Protein AF-A0A5J4J4P8-F1 (afdb_monomer_lite)

pLDDT: mean 92.65, std 7.82, range [58.72, 98.06]

Sequence (135 aa):
MLAASYLLEQPAGVKSIIFSGPCLSVVQWKKDQDEHRKQLPVDVQETLARCEREGRTDSEEYKEVMKVCYEKFVNRLDEKPKELESEFAQPNEEVYVTMWGPSEFYPTGNLKTFDVTGRLPCLHAAVMMKRCRKR

Organism: NCBI:txid2607726

InterPro domains:
  IPR029058 Alpha/Beta hydrolase fold [G3DSA:3.40.50.1820] (1-133)
  IPR029058 Alpha/Beta hydrolase fold [SSF53474] (1-123)

Radius of gyration: 16.8 Å; chains: 1; bounding box: 40×31×40 Å

Structure (mmCIF, N/CA/C/O backbone):
data_AF-A0A5J4J4P8-F1
#
_entry.id   AF-A0A5J4J4P8-F1
#
loop_
_atom_site.group_PDB
_atom_site.id
_atom_site.type_symbol
_atom_site.label_atom_id
_atom_site.label_alt_id
_atom_site.label_comp_id
_atom_site.label_asym_id
_atom_site.label_entity_id
_atom_site.label_seq_id
_atom_site.pdbx_PDB_ins_code
_atom_site.Cartn_x
_atom_site.Cartn_y
_atom_site.Cartn_z
_atom_site.occupancy
_atom_site.B_iso_or_equiv
_atom_site.auth_seq_id
_atom_site.auth_comp_id
_atom_site.auth_asym_id
_atom_site.auth_atom_id
_atom_site.pdbx_PDB_model_num
ATOM 1 N N . MET A 1 1 ? 4.295 0.226 -8.534 1.00 92.44 1 MET A N 1
ATOM 2 C CA . MET A 1 1 ? 3.586 1.171 -9.417 1.00 92.44 1 MET A CA 1
ATOM 3 C C . MET A 1 1 ? 4.588 2.046 -10.159 1.00 92.44 1 MET A C 1
ATOM 5 O O . MET A 1 1 ? 4.879 1.724 -11.300 1.00 92.44 1 MET A O 1
ATOM 9 N N . LEU A 1 2 ? 5.219 3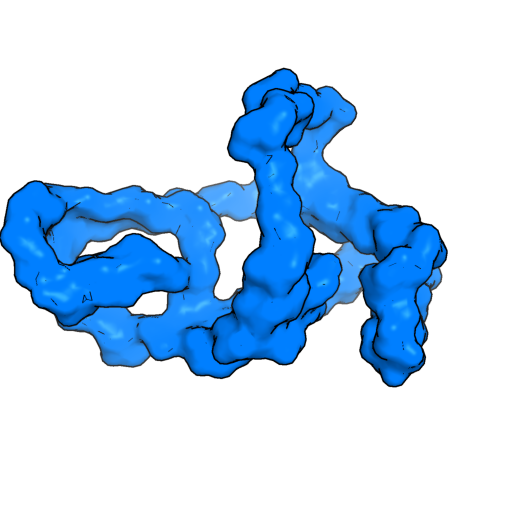.032 -9.505 1.00 95.62 2 LEU A N 1
ATOM 10 C CA . LEU A 1 2 ? 6.107 4.017 -10.149 1.00 95.62 2 LEU A CA 1
ATOM 11 C C . LEU A 1 2 ? 7.218 3.424 -11.033 1.00 95.62 2 LEU A C 1
ATOM 13 O O . LEU A 1 2 ? 7.267 3.719 -12.220 1.00 95.62 2 LEU A O 1
ATOM 17 N N . ALA A 1 3 ? 8.085 2.565 -10.484 1.00 96.12 3 ALA A N 1
ATOM 18 C CA . ALA A 1 3 ? 9.209 2.014 -11.249 1.00 96.12 3 ALA A CA 1
ATOM 19 C C . ALA A 1 3 ? 8.748 1.175 -12.456 1.00 96.12 3 ALA A C 1
ATOM 21 O O . ALA A 1 3 ? 9.380 1.208 -13.503 1.00 96.12 3 ALA A O 1
ATOM 22 N N . ALA A 1 4 ? 7.624 0.460 -12.331 1.00 96.06 4 ALA A N 1
ATOM 23 C CA . ALA A 1 4 ? 7.053 -0.284 -13.449 1.00 96.06 4 ALA A CA 1
ATOM 24 C C . ALA A 1 4 ? 6.544 0.670 -14.537 1.00 96.06 4 ALA A C 1
ATOM 26 O O . ALA A 1 4 ? 6.901 0.495 -15.695 1.00 96.06 4 ALA A O 1
ATOM 27 N N . SER A 1 5 ? 5.793 1.713 -14.168 1.00 96.00 5 SER A N 1
ATOM 28 C CA . SER A 1 5 ? 5.341 2.740 -15.116 1.00 96.00 5 SER A CA 1
ATOM 29 C C . SER A 1 5 ? 6.509 3.423 -15.826 1.00 96.00 5 SER A C 1
ATOM 31 O O . SER A 1 5 ? 6.469 3.575 -17.038 1.00 96.00 5 SER A O 1
ATOM 33 N N . TYR A 1 6 ? 7.570 3.767 -15.093 1.00 96.50 6 TYR A N 1
ATOM 34 C CA . TYR A 1 6 ? 8.769 4.376 -15.667 1.00 96.50 6 TYR A CA 1
ATOM 35 C C . TYR A 1 6 ? 9.455 3.459 -16.687 1.00 96.50 6 TYR A C 1
ATOM 37 O O . TYR A 1 6 ? 9.798 3.901 -17.776 1.00 96.50 6 TYR A O 1
ATOM 45 N N . LEU A 1 7 ? 9.622 2.171 -16.375 1.00 96.31 7 LEU A N 1
ATOM 46 C CA . LEU A 1 7 ? 10.274 1.224 -17.286 1.00 96.31 7 LEU A CA 1
ATOM 47 C C . LEU A 1 7 ? 9.448 0.901 -18.531 1.00 96.31 7 LEU A C 1
ATOM 49 O O . LEU A 1 7 ? 10.017 0.530 -19.556 1.00 96.31 7 LEU A O 1
ATOM 53 N N . LEU A 1 8 ? 8.125 1.047 -18.458 1.00 95.75 8 LEU A N 1
ATOM 54 C CA . LEU A 1 8 ? 7.242 0.864 -19.607 1.00 95.75 8 LEU A CA 1
ATOM 55 C C . LEU A 1 8 ? 7.410 1.956 -20.673 1.00 95.75 8 LEU A C 1
ATOM 57 O O . LEU A 1 8 ? 7.077 1.699 -21.827 1.00 95.75 8 LEU A O 1
ATOM 61 N N . GLU A 1 9 ? 7.974 3.113 -20.314 1.00 95.62 9 GLU A N 1
ATOM 62 C CA . GLU A 1 9 ? 8.402 4.158 -21.260 1.00 95.62 9 GLU A CA 1
ATOM 63 C C . GLU A 1 9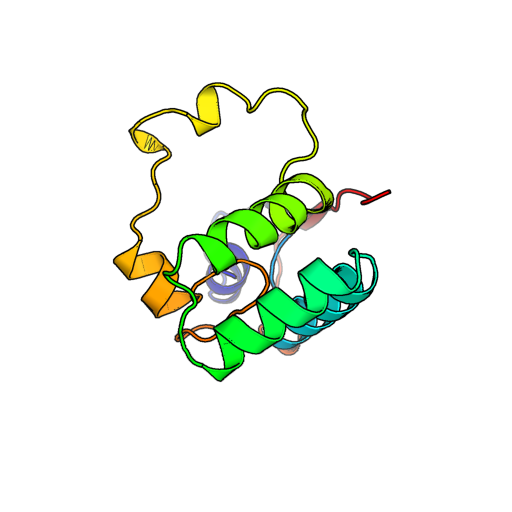 ? 9.747 3.829 -21.939 1.00 95.62 9 GLU A C 1
ATOM 65 O O . GLU A 1 9 ? 10.248 4.603 -22.747 1.00 95.62 9 GLU A O 1
ATOM 70 N N . GLN A 1 10 ? 10.346 2.676 -21.616 1.00 92.38 10 GLN A N 1
ATOM 71 C CA . GLN A 1 10 ? 11.622 2.191 -22.155 1.00 92.38 10 GLN A CA 1
ATOM 72 C C . GLN A 1 10 ? 12.768 3.221 -22.075 1.00 92.38 10 GLN A C 1
ATOM 74 O O . GLN A 1 10 ? 13.432 3.504 -23.076 1.00 92.38 10 GLN A O 1
ATOM 79 N N . PRO A 1 11 ? 13.042 3.779 -20.881 1.00 95.19 11 PRO A N 1
ATOM 80 C CA . PRO A 1 11 ? 14.111 4.746 -20.705 1.00 95.19 11 PRO A CA 1
ATOM 81 C C . PRO A 1 11 ? 15.471 4.111 -21.004 1.00 95.19 11 PRO A C 1
ATOM 83 O O . PRO A 1 11 ? 15.781 2.999 -20.563 1.00 95.19 11 PRO A O 1
ATOM 86 N N . ALA A 1 12 ? 16.322 4.851 -21.710 1.00 94.88 12 ALA A N 1
ATOM 87 C CA . ALA A 1 12 ? 17.709 4.454 -21.895 1.00 94.88 12 ALA A CA 1
ATOM 88 C C . ALA A 1 12 ? 18.466 4.484 -20.552 1.00 94.88 12 ALA A C 1
ATOM 90 O O . ALA A 1 12 ? 18.253 5.360 -19.716 1.00 94.88 12 ALA A O 1
ATOM 91 N N . GLY A 1 13 ? 19.387 3.538 -20.356 1.00 94.44 13 GLY A N 1
ATOM 92 C CA . GLY A 1 13 ? 20.327 3.541 -19.227 1.00 94.44 13 GLY A CA 1
ATOM 93 C C . GLY A 1 13 ? 19.927 2.703 -18.008 1.00 94.44 13 GLY A C 1
ATOM 94 O O . GLY A 1 13 ? 20.784 2.449 -17.159 1.00 94.44 13 GLY A O 1
ATOM 95 N N . VAL A 1 14 ? 18.691 2.194 -17.923 1.00 96.12 14 VAL A N 1
ATOM 96 C CA . VAL A 1 14 ? 18.323 1.265 -16.841 1.00 96.12 14 VAL A CA 1
ATOM 97 C C . VAL A 1 14 ? 18.800 -0.152 -17.161 1.00 96.12 14 VAL A C 1
ATOM 99 O O . VAL A 1 14 ? 18.294 -0.801 -18.071 1.00 96.12 14 VAL A O 1
ATOM 102 N N . LYS A 1 15 ? 19.772 -0.651 -16.389 1.00 95.38 15 LYS A N 1
ATOM 103 C CA . LYS A 1 15 ? 20.336 -2.003 -16.569 1.00 95.38 15 LYS A CA 1
ATOM 104 C C . LYS A 1 15 ? 19.498 -3.100 -15.907 1.00 95.38 15 LYS A C 1
ATOM 106 O O . LYS A 1 15 ? 19.399 -4.206 -16.432 1.00 95.38 15 LYS A O 1
ATOM 111 N N . SER A 1 16 ? 18.918 -2.812 -14.746 1.00 96.25 16 SER A N 1
ATOM 112 C CA . SER A 1 16 ? 18.123 -3.765 -13.973 1.00 96.25 16 SER A CA 1
ATOM 113 C C . SER A 1 16 ? 17.200 -3.050 -12.986 1.00 96.25 16 SER A C 1
ATOM 115 O O . SER A 1 16 ? 17.369 -1.861 -12.709 1.00 96.25 16 SER A O 1
ATOM 117 N N . ILE A 1 17 ? 16.223 -3.784 -12.454 1.00 96.56 17 ILE A N 1
ATOM 118 C CA . ILE A 1 17 ? 15.283 -3.314 -11.436 1.00 96.56 17 ILE A CA 1
ATOM 119 C C . ILE A 1 17 ? 15.063 -4.379 -10.360 1.00 96.56 17 ILE A C 1
ATOM 121 O O . ILE A 1 17 ? 14.946 -5.572 -10.647 1.00 96.56 17 ILE A O 1
ATOM 125 N N . ILE A 1 18 ? 14.960 -3.930 -9.109 1.00 97.25 18 ILE A N 1
ATOM 126 C CA . ILE A 1 18 ? 14.526 -4.754 -7.981 1.00 97.25 18 ILE A CA 1
ATOM 127 C C . ILE A 1 18 ? 13.162 -4.249 -7.526 1.00 97.25 18 ILE A C 1
ATOM 129 O O . ILE A 1 18 ? 13.029 -3.131 -7.031 1.00 97.25 18 ILE A O 1
ATOM 133 N N . PHE A 1 19 ? 12.148 -5.094 -7.642 1.00 96.81 19 PHE A N 1
ATOM 134 C CA . PHE A 1 19 ? 10.844 -4.839 -7.056 1.00 96.81 19 PHE A CA 1
ATOM 135 C C . PHE A 1 19 ? 10.756 -5.482 -5.669 1.00 96.81 19 PHE A C 1
ATOM 137 O O . PHE A 1 19 ? 10.607 -6.698 -5.547 1.00 96.81 19 PHE A O 1
ATOM 144 N N . SER A 1 20 ? 10.827 -4.668 -4.615 1.00 95.25 20 SER A N 1
ATOM 145 C CA . SER A 1 20 ? 10.711 -5.123 -3.225 1.00 95.25 20 SER A CA 1
ATOM 146 C C . SER A 1 20 ? 9.304 -4.876 -2.686 1.00 95.25 20 SER A C 1
ATOM 148 O O . SER A 1 20 ? 8.968 -3.750 -2.340 1.00 95.25 20 SER A O 1
ATOM 150 N N . GLY A 1 21 ? 8.483 -5.928 -2.628 1.00 93.00 21 GLY A N 1
ATOM 151 C CA . GLY A 1 21 ? 7.074 -5.839 -2.228 1.00 93.00 21 GLY A CA 1
ATOM 152 C C . GLY A 1 21 ? 6.237 -4.898 -3.107 1.00 93.00 21 GLY A C 1
ATOM 153 O O . GLY A 1 21 ? 5.515 -4.068 -2.559 1.00 93.00 21 GLY A O 1
ATOM 154 N N . PRO A 1 22 ? 6.340 -4.960 -4.450 1.00 95.25 22 PRO A N 1
ATOM 155 C CA . PRO A 1 22 ? 5.675 -3.991 -5.310 1.00 95.25 22 PRO A CA 1
ATOM 156 C C . PRO A 1 22 ? 4.151 -4.167 -5.290 1.00 95.25 22 PRO A C 1
ATOM 158 O O . PRO A 1 22 ? 3.641 -5.285 -5.304 1.00 95.25 22 PRO A O 1
ATOM 161 N N . CYS A 1 23 ? 3.421 -3.062 -5.420 1.00 96.19 23 CYS A N 1
ATOM 162 C CA . CYS A 1 23 ? 2.064 -3.087 -5.958 1.00 96.19 23 CYS A CA 1
ATOM 163 C C . CYS A 1 23 ? 2.127 -2.920 -7.490 1.00 96.19 23 CYS A C 1
ATOM 165 O O . CYS A 1 23 ? 2.580 -1.877 -7.978 1.00 96.19 23 CYS A O 1
ATOM 167 N N . LEU A 1 24 ? 1.753 -3.958 -8.248 1.00 97.19 24 LEU A N 1
ATOM 168 C CA . LEU A 1 24 ? 1.671 -3.938 -9.725 1.00 97.19 24 LEU A CA 1
ATOM 169 C C . LEU A 1 24 ? 0.222 -3.979 -10.245 1.00 97.19 24 LEU A C 1
ATOM 171 O O . LEU A 1 24 ? -0.017 -3.623 -11.394 1.00 97.19 24 LEU A O 1
ATOM 175 N N . SER A 1 25 ? -0.722 -4.368 -9.388 1.00 98.00 25 SER A N 1
ATOM 176 C CA . SER A 1 25 ? -2.167 -4.283 -9.596 1.00 98.00 25 SER A CA 1
ATOM 177 C C . SER A 1 25 ? -2.812 -3.971 -8.254 1.00 98.00 25 SER A C 1
ATOM 179 O O . SER A 1 25 ? -2.624 -4.721 -7.291 1.00 98.00 25 SER A O 1
ATOM 181 N N . VAL A 1 26 ? -3.551 -2.867 -8.176 1.00 98.06 26 VAL A N 1
ATOM 182 C CA . VAL A 1 26 ? -4.227 -2.457 -6.938 1.00 98.06 26 VAL A CA 1
ATOM 183 C C . VAL A 1 26 ? -5.428 -3.351 -6.649 1.00 98.06 26 VAL A C 1
ATOM 185 O O . VAL A 1 26 ? -5.722 -3.619 -5.488 1.00 98.06 26 VAL A O 1
ATOM 188 N N . VAL A 1 27 ? -6.045 -3.927 -7.683 1.00 96.31 27 VAL A N 1
ATOM 189 C CA . VAL A 1 27 ? -7.092 -4.946 -7.528 1.00 96.31 27 VAL A CA 1
ATOM 190 C C . VAL A 1 27 ? -6.530 -6.189 -6.834 1.00 96.31 27 VAL A C 1
ATOM 192 O O . VAL A 1 27 ? -7.102 -6.660 -5.849 1.00 96.31 27 VAL A O 1
ATOM 195 N N . GLN A 1 28 ? -5.377 -6.691 -7.291 1.00 96.88 28 GLN A N 1
ATOM 196 C CA . GLN A 1 28 ? -4.719 -7.826 -6.639 1.00 96.88 28 GLN A CA 1
ATOM 197 C C . GLN A 1 28 ? -4.217 -7.459 -5.237 1.00 96.88 28 GLN A C 1
ATOM 199 O O . GLN A 1 28 ? -4.369 -8.252 -4.312 1.00 96.88 28 GLN A O 1
ATOM 204 N N . TRP A 1 29 ? -3.668 -6.253 -5.057 1.00 97.19 29 TRP A N 1
ATOM 205 C CA . TRP A 1 29 ? -3.258 -5.761 -3.741 1.00 97.19 29 TRP A CA 1
ATOM 206 C C . TRP A 1 29 ? -4.426 -5.767 -2.757 1.00 97.19 29 TRP A C 1
ATOM 208 O O . TRP A 1 29 ? -4.310 -6.341 -1.680 1.00 97.19 29 TRP A O 1
ATOM 218 N N . LYS A 1 30 ? -5.567 -5.182 -3.137 1.00 96.69 30 LYS A N 1
ATOM 219 C CA . LYS A 1 30 ? -6.766 -5.135 -2.295 1.00 96.69 30 LYS A CA 1
ATOM 220 C C . LYS A 1 30 ? -7.214 -6.534 -1.892 1.00 96.69 30 LYS A C 1
ATOM 222 O O . LYS A 1 30 ? -7.465 -6.766 -0.715 1.00 96.69 30 LYS A O 1
ATOM 227 N N . LYS A 1 31 ? -7.240 -7.470 -2.843 1.00 96.81 31 LYS A N 1
ATOM 228 C CA . LYS A 1 31 ? -7.570 -8.873 -2.573 1.00 96.81 31 LYS A CA 1
ATOM 229 C C . LYS A 1 31 ? -6.621 -9.495 -1.544 1.00 96.81 31 LYS A C 1
ATOM 231 O O . LYS A 1 31 ? -7.083 -10.128 -0.602 1.00 96.81 31 LYS A O 1
ATOM 236 N N . ASP A 1 32 ? -5.315 -9.280 -1.686 1.00 95.25 32 ASP A N 1
ATOM 237 C CA . ASP A 1 32 ? -4.323 -9.781 -0.729 1.00 95.25 32 ASP A CA 1
ATOM 238 C C . ASP A 1 32 ? -4.528 -9.171 0.671 1.00 95.25 32 ASP A C 1
ATOM 240 O O . ASP A 1 32 ? -4.407 -9.871 1.676 1.00 95.25 32 ASP A O 1
ATOM 244 N N . GLN A 1 33 ? -4.874 -7.882 0.757 1.00 95.69 33 GLN A N 1
ATOM 245 C CA . GLN A 1 33 ? -5.169 -7.233 2.038 1.00 95.69 33 GLN A CA 1
ATOM 246 C C . GLN A 1 33 ? -6.467 -7.730 2.673 1.00 95.69 33 GLN A C 1
ATOM 248 O O . GLN A 1 33 ? -6.521 -7.879 3.892 1.00 95.69 33 GLN A O 1
ATOM 253 N N . ASP A 1 34 ? -7.481 -8.056 1.876 1.00 95.75 34 ASP A N 1
ATOM 254 C CA . ASP A 1 34 ? -8.713 -8.664 2.380 1.00 95.75 34 ASP A CA 1
ATOM 255 C C . ASP A 1 34 ? -8.452 -10.049 2.982 1.00 95.75 34 ASP A C 1
ATOM 257 O O . ASP A 1 34 ? -8.986 -10.372 4.044 1.00 95.75 34 ASP A O 1
ATOM 261 N N . GLU A 1 35 ? -7.562 -10.843 2.381 1.00 96.38 35 GLU A N 1
ATOM 262 C CA . GLU A 1 35 ? -7.122 -12.114 2.970 1.00 96.38 35 GLU A CA 1
ATOM 263 C C . GLU A 1 35 ? -6.274 -11.927 4.238 1.00 96.38 35 GLU A C 1
ATOM 265 O O . GLU A 1 35 ? -6.347 -12.745 5.157 1.00 96.38 35 GLU A O 1
ATOM 270 N N . HIS A 1 36 ? -5.486 -10.852 4.338 1.00 94.62 36 HIS A N 1
ATOM 271 C CA . HIS A 1 36 ? -4.794 -10.509 5.584 1.00 94.62 36 HIS A CA 1
ATOM 272 C C . HIS A 1 36 ? -5.780 -10.117 6.691 1.00 94.62 36 HIS A C 1
ATOM 274 O O . HIS A 1 36 ? -5.631 -10.567 7.828 1.00 94.62 36 HIS A O 1
ATOM 280 N N . ARG A 1 37 ? -6.810 -9.325 6.368 1.00 94.62 37 ARG A N 1
ATOM 281 C CA . ARG A 1 37 ? -7.823 -8.884 7.340 1.00 94.62 37 ARG A CA 1
ATOM 282 C C . ARG A 1 37 ? -8.554 -10.058 7.978 1.00 94.62 37 ARG A C 1
ATOM 284 O O . ARG A 1 37 ? -8.747 -10.049 9.187 1.00 94.62 37 ARG A O 1
ATOM 291 N N . LYS A 1 38 ? -8.852 -11.111 7.212 1.00 96.00 38 LYS A N 1
ATOM 292 C CA . LYS A 1 38 ? -9.474 -12.344 7.732 1.00 96.00 38 LYS A CA 1
ATOM 293 C C . LYS A 1 38 ? -8.650 -13.057 8.812 1.00 96.00 38 LYS A C 1
ATOM 295 O O . LYS A 1 38 ? -9.194 -13.874 9.546 1.00 96.00 38 LYS A O 1
ATOM 300 N N . GLN A 1 39 ? -7.350 -12.774 8.913 1.00 95.31 39 GLN A N 1
ATOM 301 C CA . GLN A 1 39 ? -6.445 -13.366 9.908 1.00 95.31 39 GLN A CA 1
ATOM 302 C C . GLN A 1 39 ? -6.333 -12.529 11.193 1.00 95.31 39 GLN A C 1
ATOM 304 O O . GLN A 1 39 ? -5.471 -12.806 12.036 1.00 95.31 39 GLN A O 1
ATOM 309 N N . LEU A 1 40 ? -7.121 -11.462 11.317 1.00 95.50 40 LEU A N 1
ATOM 310 C CA . LEU A 1 40 ? -7.174 -10.609 12.500 1.00 95.50 40 LEU A CA 1
ATOM 311 C C . LEU A 1 40 ? -8.295 -11.060 13.447 1.00 95.50 40 LEU A C 1
ATOM 313 O O . LEU A 1 40 ? -9.199 -11.780 13.021 1.00 95.50 40 LEU A O 1
ATOM 317 N N . PRO A 1 41 ? -8.269 -10.637 14.721 1.00 96.94 41 PRO A N 1
ATOM 318 C CA . PRO A 1 41 ? -9.405 -10.803 15.625 1.00 96.94 41 PRO A CA 1
ATOM 319 C C . PRO A 1 41 ? -10.713 -10.249 15.033 1.00 96.94 41 PRO A C 1
ATOM 321 O O . PRO A 1 41 ? -10.696 -9.289 14.261 1.00 96.94 41 PRO A O 1
ATOM 324 N N . VAL A 1 42 ? -11.847 -10.878 15.354 1.00 97.31 42 VAL A N 1
ATOM 325 C CA . VAL A 1 42 ? -13.158 -10.541 14.760 1.00 97.31 42 VAL A CA 1
ATOM 326 C C . VAL A 1 42 ? -13.569 -9.103 15.086 1.00 97.31 42 VAL A C 1
ATOM 328 O O . VAL A 1 42 ? -14.015 -8.379 14.203 1.00 97.31 42 VAL A O 1
ATOM 331 N N . ASP A 1 43 ? -13.334 -8.662 16.316 1.00 97.00 43 ASP A N 1
ATOM 332 C CA . ASP A 1 43 ? -13.580 -7.299 16.794 1.00 97.00 43 ASP A CA 1
ATOM 333 C C . ASP A 1 43 ? -12.785 -6.243 16.005 1.00 97.00 43 ASP A C 1
ATOM 335 O O . ASP A 1 43 ? -13.326 -5.195 15.635 1.00 97.00 43 ASP A O 1
ATOM 339 N N . VAL A 1 44 ? -11.526 -6.546 15.663 1.00 97.25 44 VAL A N 1
ATOM 340 C CA . VAL A 1 44 ? -10.690 -5.702 14.794 1.00 97.25 44 VAL A CA 1
ATOM 341 C C . VAL A 1 44 ? -11.284 -5.637 13.387 1.00 97.25 44 VAL A C 1
ATOM 343 O O . VAL A 1 44 ? -11.425 -4.550 12.825 1.00 97.25 44 VAL A O 1
ATOM 346 N N . GLN A 1 45 ? -11.678 -6.780 12.816 1.00 97.75 45 GLN A N 1
ATOM 347 C CA . GLN A 1 45 ? -12.278 -6.836 11.477 1.00 97.75 45 GLN A CA 1
ATOM 348 C C . GLN A 1 45 ? -13.579 -6.026 11.390 1.00 97.75 45 GLN A C 1
ATOM 350 O O . GLN A 1 45 ? -13.764 -5.255 10.443 1.00 97.75 45 GLN A O 1
ATOM 355 N N . GLU A 1 46 ? -14.464 -6.187 12.374 1.00 97.75 46 GLU A N 1
ATOM 356 C CA . GLU A 1 46 ? -15.754 -5.497 12.445 1.00 97.75 46 GLU A CA 1
ATOM 357 C C . GLU A 1 46 ? -15.588 -3.989 12.617 1.00 97.75 46 GLU A C 1
ATOM 359 O O . GLU A 1 46 ? -16.274 -3.216 11.945 1.00 97.75 46 GLU A O 1
ATOM 364 N N . THR A 1 47 ? -14.655 -3.565 13.471 1.00 97.75 47 THR A N 1
ATOM 365 C CA . THR A 1 47 ? -14.373 -2.143 13.705 1.00 97.75 47 THR A CA 1
ATOM 366 C C . THR A 1 47 ? -13.832 -1.477 12.446 1.00 97.75 47 THR A C 1
ATOM 368 O O . THR A 1 47 ? -14.358 -0.445 12.030 1.00 97.75 47 THR A O 1
ATOM 371 N N . LEU A 1 48 ? -12.872 -2.115 11.765 1.00 97.19 48 LEU A N 1
ATOM 372 C CA . LEU A 1 48 ? -12.369 -1.640 10.473 1.00 97.19 48 LEU A CA 1
ATOM 373 C C . LEU A 1 48 ? -13.506 -1.478 9.456 1.00 97.19 48 LEU A C 1
ATOM 375 O O . LEU A 1 48 ? -13.670 -0.407 8.877 1.00 97.19 48 LEU A O 1
ATOM 379 N N . ALA A 1 49 ? -14.324 -2.519 9.272 1.00 97.00 49 ALA A N 1
ATOM 380 C CA . ALA A 1 49 ? -15.416 -2.502 8.301 1.00 97.00 49 ALA A CA 1
ATOM 381 C C . ALA A 1 49 ? -16.498 -1.460 8.637 1.00 97.00 49 ALA A C 1
ATOM 383 O O . ALA A 1 49 ? -17.061 -0.836 7.734 1.00 97.00 49 ALA A O 1
ATOM 384 N N . ARG A 1 50 ? -16.800 -1.261 9.928 1.00 98.06 50 ARG A N 1
ATOM 385 C CA . ARG A 1 50 ? -17.744 -0.240 10.400 1.00 98.06 50 ARG A CA 1
ATOM 386 C C . ARG A 1 50 ? -17.231 1.161 10.079 1.00 98.06 50 ARG A C 1
ATOM 388 O O . ARG A 1 50 ? -17.942 1.912 9.415 1.00 98.06 50 ARG A O 1
ATOM 395 N N . CYS A 1 51 ? -16.011 1.490 10.499 1.00 97.88 51 CYS A N 1
ATOM 396 C CA . CYS A 1 51 ? -15.415 2.806 10.273 1.00 97.88 51 CYS A CA 1
ATOM 397 C C . CYS A 1 51 ? -15.283 3.123 8.777 1.00 97.88 51 CYS A C 1
ATOM 399 O O . CYS A 1 51 ? -15.605 4.231 8.361 1.00 97.88 51 CYS A O 1
ATOM 401 N N . GLU A 1 52 ? -14.884 2.151 7.953 1.00 96.88 52 GLU A N 1
ATOM 402 C CA . GLU A 1 52 ? -14.789 2.308 6.494 1.00 96.88 52 GLU A CA 1
ATOM 403 C C . GLU A 1 52 ? -16.148 2.579 5.839 1.00 96.88 52 GLU A C 1
ATOM 405 O O . GLU A 1 52 ? -16.254 3.450 4.976 1.00 96.88 52 GLU A O 1
ATOM 410 N N . ARG A 1 53 ? -17.197 1.860 6.259 1.00 97.19 53 ARG A N 1
ATOM 411 C CA . ARG A 1 53 ? -18.566 2.049 5.751 1.00 97.19 53 ARG A CA 1
ATOM 412 C C . ARG A 1 53 ? -19.152 3.400 6.158 1.00 97.19 53 ARG A C 1
ATOM 414 O O . ARG A 1 53 ? -19.901 3.994 5.391 1.00 97.19 53 ARG A O 1
ATOM 421 N N . GLU A 1 54 ? -18.833 3.860 7.361 1.00 97.50 54 GLU A N 1
ATOM 422 C CA . GLU A 1 54 ? -19.308 5.133 7.915 1.00 97.50 54 GLU A CA 1
ATOM 423 C C . GLU A 1 54 ? -18.436 6.329 7.501 1.00 97.50 54 GLU A C 1
ATOM 425 O O . GLU A 1 54 ? -18.754 7.461 7.854 1.00 97.50 54 GLU A O 1
ATOM 430 N N . GLY A 1 55 ? -17.337 6.101 6.770 1.00 95.69 55 GLY A N 1
ATOM 431 C CA . GLY A 1 55 ? -16.399 7.154 6.374 1.00 95.69 55 GLY A CA 1
ATOM 432 C C . GLY A 1 55 ? -15.579 7.737 7.532 1.00 95.69 55 GLY A C 1
ATOM 433 O O . GLY A 1 55 ? -14.997 8.802 7.376 1.00 95.69 55 GLY A O 1
ATOM 434 N N . ARG A 1 56 ? -15.507 7.049 8.679 1.00 97.06 56 ARG A N 1
ATOM 435 C CA . ARG A 1 56 ? -14.790 7.472 9.901 1.00 97.06 56 ARG A CA 1
ATOM 436 C C . ARG A 1 56 ? -13.357 6.938 9.960 1.00 97.06 56 ARG A C 1
ATOM 438 O O . ARG A 1 56 ? -12.893 6.479 11.006 1.00 97.06 56 ARG A O 1
ATOM 445 N N . THR A 1 57 ? -12.659 6.922 8.829 1.00 96.00 57 THR A N 1
ATOM 446 C CA . THR A 1 57 ? -11.297 6.365 8.732 1.00 96.00 57 THR A CA 1
ATOM 447 C C . THR A 1 57 ? -10.218 7.274 9.330 1.00 96.00 57 THR A C 1
ATOM 449 O O . THR A 1 57 ? -9.062 6.881 9.422 1.00 96.00 57 THR A O 1
ATOM 452 N N . ASP A 1 58 ? -10.581 8.485 9.736 1.00 94.38 58 ASP A N 1
ATOM 453 C CA . ASP A 1 58 ? -9.757 9.455 10.463 1.00 94.38 58 ASP A CA 1
ATOM 454 C C . ASP A 1 58 ? -9.908 9.353 11.994 1.00 94.38 58 ASP A C 1
ATOM 456 O O . ASP A 1 58 ? -9.134 9.962 12.736 1.00 94.38 58 ASP A O 1
ATOM 460 N N . SER A 1 59 ? -10.881 8.571 12.474 1.00 96.81 59 SER A N 1
ATOM 461 C CA . SER A 1 59 ? -11.158 8.395 13.902 1.00 96.81 59 SER A CA 1
ATOM 462 C C . SER A 1 59 ? -10.042 7.649 14.639 1.00 96.81 59 SER A C 1
ATOM 464 O O . SER A 1 59 ? -9.395 6.758 14.086 1.00 96.81 59 SER A O 1
ATOM 466 N N . GLU A 1 60 ? -9.859 7.966 15.925 1.00 96.75 60 GLU A N 1
ATOM 467 C CA . GLU A 1 60 ? -8.891 7.261 16.780 1.00 96.75 60 GLU A CA 1
ATOM 468 C C . GLU A 1 60 ? -9.208 5.768 16.897 1.00 96.75 60 GLU A C 1
ATOM 470 O O . GLU A 1 60 ? -8.310 4.942 16.784 1.00 96.75 60 GLU A O 1
ATOM 475 N N . GLU A 1 61 ? -10.494 5.417 16.975 1.00 96.75 61 GLU A N 1
ATOM 476 C CA . GLU A 1 61 ? -10.968 4.029 16.938 1.00 96.75 61 GLU A CA 1
ATOM 477 C C . GLU A 1 61 ? -10.414 3.269 15.720 1.00 96.75 61 GLU A C 1
ATOM 479 O O . GLU A 1 61 ? -9.905 2.157 15.857 1.00 96.75 61 GLU A O 1
ATOM 484 N N . TYR A 1 62 ? -10.466 3.873 14.525 1.00 97.06 62 TYR A N 1
ATOM 485 C CA . TYR A 1 62 ? -9.926 3.255 13.315 1.00 97.06 62 TYR A CA 1
ATOM 486 C C . TYR A 1 62 ? -8.399 3.156 13.359 1.00 97.06 62 TYR A C 1
ATOM 488 O O . TYR A 1 62 ? -7.846 2.111 13.013 1.00 97.06 62 TYR A O 1
ATOM 496 N N . LYS A 1 63 ? -7.708 4.214 13.801 1.00 95.31 63 LYS A N 1
ATOM 497 C CA . LYS A 1 63 ? -6.238 4.235 13.900 1.00 95.31 63 LYS A CA 1
ATOM 498 C C . LYS A 1 63 ? -5.714 3.163 14.859 1.00 95.31 63 LYS A C 1
ATOM 500 O O . LYS A 1 63 ? -4.735 2.487 14.531 1.00 95.31 63 LYS A O 1
ATOM 505 N N . GLU A 1 64 ? -6.376 2.967 15.996 1.00 96.06 64 GLU A N 1
ATOM 506 C CA . GLU A 1 64 ? -6.014 1.961 16.999 1.00 96.06 64 GLU A CA 1
ATOM 507 C C . GLU A 1 64 ? -6.084 0.541 16.431 1.00 96.06 64 GLU A C 1
ATOM 509 O O . GLU A 1 64 ? -5.092 -0.193 16.467 1.00 96.06 64 GLU A O 1
ATOM 514 N N . VAL A 1 65 ? -7.214 0.156 15.828 1.00 96.31 65 VAL A N 1
ATOM 515 C CA . VAL A 1 65 ? -7.357 -1.191 15.246 1.00 96.31 65 VAL A CA 1
ATOM 516 C C . VAL A 1 65 ? -6.503 -1.370 13.987 1.00 96.31 65 VAL A C 1
ATOM 518 O O . VAL A 1 65 ? -6.008 -2.466 13.706 1.00 96.31 65 VAL A O 1
ATOM 521 N N . MET A 1 66 ? -6.259 -0.289 13.242 1.00 95.81 66 MET A N 1
ATOM 522 C CA . MET A 1 66 ? -5.375 -0.301 12.081 1.00 95.81 66 MET A CA 1
ATOM 523 C C . MET A 1 66 ? -3.924 -0.576 12.485 1.00 95.81 66 MET A C 1
ATOM 525 O O . MET A 1 66 ? -3.218 -1.291 11.771 1.00 95.81 66 MET A O 1
ATOM 529 N N . LYS A 1 67 ? -3.476 -0.100 13.653 1.00 93.38 67 LYS A N 1
ATOM 530 C CA . LYS A 1 67 ? -2.129 -0.376 14.174 1.00 93.38 67 LYS A CA 1
ATOM 531 C C . LYS A 1 67 ? -1.829 -1.878 14.236 1.00 93.38 67 LYS A C 1
ATOM 533 O O . LYS A 1 67 ? -0.760 -2.293 13.795 1.00 93.38 67 LYS A O 1
ATOM 538 N N . VAL A 1 68 ? -2.805 -2.693 14.646 1.00 94.38 68 VAL A N 1
ATOM 539 C CA . VAL A 1 68 ? -2.698 -4.166 14.669 1.00 94.38 68 VAL A CA 1
ATOM 540 C C . VAL A 1 68 ? -2.406 -4.729 13.271 1.00 94.38 68 VAL A C 1
ATOM 542 O O . VAL A 1 68 ? -1.601 -5.649 13.105 1.00 94.38 68 VAL A O 1
ATOM 545 N N . CYS A 1 69 ? -3.017 -4.149 12.234 1.00 93.25 69 CYS A N 1
ATOM 546 C CA . CYS A 1 69 ? -2.769 -4.529 10.843 1.00 93.25 69 CYS A CA 1
ATOM 547 C C . CYS A 1 69 ? -1.336 -4.179 10.414 1.00 93.25 69 CYS A C 1
ATOM 549 O O . CYS A 1 69 ? -0.655 -4.997 9.786 1.00 93.25 69 CYS A O 1
ATOM 551 N N . TYR A 1 70 ? -0.868 -2.975 10.759 1.00 92.25 70 TYR A N 1
ATOM 552 C CA . TYR A 1 70 ? 0.485 -2.514 10.433 1.00 92.25 70 TYR A CA 1
ATOM 553 C C . TYR A 1 70 ? 1.562 -3.336 11.150 1.00 92.25 70 TYR A C 1
ATOM 555 O O . TYR A 1 70 ? 2.527 -3.747 10.503 1.00 92.25 70 TYR A O 1
ATOM 563 N N . GLU A 1 71 ? 1.383 -3.636 12.434 1.00 91.19 71 GLU A N 1
ATOM 564 C CA . GLU A 1 71 ? 2.311 -4.459 13.224 1.00 91.19 71 GLU A CA 1
ATOM 565 C C . GLU A 1 71 ? 2.408 -5.886 12.663 1.00 91.19 71 GLU A C 1
ATOM 567 O O . GLU A 1 71 ? 3.495 -6.440 12.489 1.00 91.19 71 GLU A O 1
ATOM 572 N N . LYS A 1 72 ? 1.274 -6.484 12.280 1.00 92.12 72 LYS A N 1
ATOM 573 C CA . LYS A 1 72 ? 1.264 -7.858 11.761 1.00 92.12 72 LYS A CA 1
ATOM 574 C C . LYS A 1 72 ? 1.806 -7.965 10.335 1.00 92.12 72 LYS A C 1
ATOM 576 O O . LYS A 1 72 ? 2.496 -8.932 9.999 1.00 92.12 72 LYS A O 1
ATOM 581 N N . PHE A 1 73 ? 1.493 -6.999 9.468 1.00 92.69 73 PHE A N 1
ATOM 582 C CA . PHE A 1 73 ? 1.690 -7.161 8.025 1.00 92.69 73 PHE A CA 1
ATOM 583 C C . PHE A 1 73 ? 2.616 -6.142 7.357 1.00 92.69 73 PHE A C 1
ATOM 585 O O . PHE A 1 73 ? 3.013 -6.399 6.215 1.00 92.69 73 PHE A O 1
ATOM 592 N N . VAL A 1 74 ? 2.961 -5.026 8.001 1.00 89.94 74 VAL A N 1
ATOM 593 C CA . VAL A 1 74 ? 3.805 -3.967 7.415 1.00 89.94 74 VAL A CA 1
ATOM 594 C C . VAL A 1 74 ? 5.176 -3.943 8.085 1.00 89.94 74 VAL A C 1
ATOM 596 O O . VAL A 1 74 ? 6.170 -4.257 7.430 1.00 89.94 74 VAL A O 1
ATOM 599 N N . ASN A 1 75 ? 5.232 -3.656 9.386 1.00 89.00 75 ASN A N 1
ATOM 600 C CA . ASN A 1 75 ? 6.463 -3.686 10.171 1.00 89.00 75 ASN A CA 1
ATOM 601 C C . ASN A 1 75 ? 6.284 -4.594 11.389 1.00 89.00 75 ASN A C 1
ATOM 603 O O . ASN A 1 75 ? 5.516 -4.272 12.283 1.00 89.00 75 ASN A O 1
ATOM 607 N N . ARG A 1 76 ? 7.025 -5.704 11.402 1.00 89.50 76 ARG A N 1
ATOM 608 C CA . ARG A 1 76 ? 6.958 -6.757 12.430 1.00 89.50 76 ARG A CA 1
ATOM 609 C C . ARG A 1 76 ? 8.097 -6.680 13.449 1.00 89.50 76 ARG A C 1
ATOM 611 O O . ARG A 1 76 ? 8.335 -7.650 14.158 1.00 89.50 76 ARG A O 1
ATOM 618 N N . LEU A 1 77 ? 8.882 -5.608 13.419 1.00 87.75 77 LEU A N 1
ATOM 619 C CA . LEU A 1 77 ? 9.911 -5.374 14.422 1.00 87.75 77 LEU A CA 1
ATOM 620 C C . LEU A 1 77 ? 9.251 -4.780 15.666 1.00 87.75 77 LEU A C 1
ATOM 622 O O . LEU A 1 77 ? 8.418 -3.884 15.533 1.00 87.75 77 LEU A O 1
ATOM 626 N N . ASP A 1 78 ? 9.646 -5.266 16.843 1.00 81.62 78 ASP A N 1
ATOM 627 C CA . ASP A 1 78 ? 9.154 -4.750 18.128 1.00 81.62 78 ASP A CA 1
ATOM 628 C C . ASP A 1 78 ? 9.525 -3.270 18.306 1.00 81.62 78 ASP A C 1
ATOM 630 O O . ASP A 1 78 ? 8.725 -2.461 18.772 1.00 81.62 78 ASP A O 1
ATOM 634 N N . GLU A 1 79 ? 10.726 -2.902 17.854 1.00 82.25 79 GLU A N 1
ATOM 635 C CA . GLU A 1 79 ? 11.190 -1.521 17.775 1.00 82.25 79 GLU A CA 1
ATOM 636 C C . GLU A 1 79 ? 11.187 -1.052 16.320 1.00 82.25 79 GLU A C 1
ATOM 638 O O . GLU A 1 79 ? 11.739 -1.703 15.423 1.00 82.25 79 GLU A O 1
ATOM 643 N N . LYS A 1 80 ? 10.570 0.108 16.067 1.00 76.81 80 LYS A N 1
ATOM 644 C CA . LYS A 1 80 ? 10.629 0.722 14.742 1.00 76.81 80 LYS A CA 1
ATOM 645 C C . LYS A 1 80 ? 12.072 1.165 14.460 1.00 76.81 80 LYS A C 1
ATOM 647 O O . LYS A 1 80 ? 12.688 1.796 15.314 1.00 76.81 80 LYS A O 1
ATOM 652 N N . PRO A 1 81 ? 12.617 0.870 13.266 1.00 80.81 81 PRO A N 1
ATOM 653 C CA . PRO A 1 81 ? 13.904 1.414 12.855 1.00 80.81 81 PRO A CA 1
ATOM 654 C C . PRO A 1 81 ? 13.903 2.941 12.961 1.00 80.81 81 PRO A C 1
ATOM 656 O O . PRO A 1 81 ? 12.958 3.583 12.496 1.00 80.81 81 PRO A O 1
ATOM 659 N N . LYS A 1 82 ? 14.964 3.518 13.535 1.00 81.25 82 LYS A N 1
ATOM 660 C CA . LYS A 1 82 ? 15.095 4.971 13.759 1.00 81.25 82 LYS A CA 1
ATOM 661 C C . LYS A 1 82 ? 14.986 5.776 12.467 1.00 81.25 82 LYS A C 1
ATOM 663 O O . LYS A 1 82 ? 14.555 6.923 12.472 1.00 81.25 82 LYS A O 1
ATOM 668 N N . GLU A 1 83 ? 15.343 5.170 11.342 1.00 77.81 83 GLU A N 1
ATOM 669 C CA . GLU A 1 83 ? 15.228 5.764 10.013 1.00 77.81 83 GLU A CA 1
ATOM 670 C C . GLU A 1 83 ? 13.768 6.084 9.649 1.00 77.81 83 GLU A C 1
ATOM 672 O O . GLU A 1 83 ? 13.511 7.074 8.962 1.00 77.81 83 GLU A O 1
ATOM 677 N N . LEU A 1 84 ? 12.811 5.286 10.142 1.00 72.19 84 LEU A N 1
ATOM 678 C CA . LEU A 1 84 ? 11.373 5.516 9.953 1.00 72.19 84 LEU A CA 1
ATOM 679 C C . LEU A 1 84 ? 10.814 6.610 10.870 1.00 72.19 84 LEU A C 1
ATOM 681 O O . LEU A 1 84 ? 9.688 7.050 10.661 1.00 72.19 84 LEU A O 1
ATOM 685 N N . GLU A 1 85 ? 11.573 7.035 11.879 1.00 71.50 85 GLU A N 1
ATOM 686 C CA . GLU A 1 85 ? 11.182 8.089 12.821 1.00 71.50 85 GLU A CA 1
ATOM 687 C C . GLU A 1 85 ? 11.729 9.465 12.420 1.00 71.50 85 GLU A C 1
ATOM 689 O O . GLU A 1 85 ? 11.411 10.467 13.057 1.00 71.50 85 GLU A O 1
ATOM 694 N N . SER A 1 86 ? 12.540 9.541 11.357 1.00 74.88 86 SER A N 1
ATOM 695 C CA . SER A 1 86 ? 13.086 10.817 10.896 1.00 74.88 86 SER A CA 1
ATOM 696 C C . SER A 1 86 ? 11.987 11.749 10.373 1.00 74.88 86 SER A C 1
ATOM 698 O O . SER A 1 86 ? 11.016 11.313 9.757 1.00 74.88 86 SER A O 1
ATOM 700 N N . GLU A 1 87 ? 12.155 13.059 10.560 1.00 63.94 87 GLU A N 1
ATOM 701 C CA . GLU A 1 87 ? 11.212 14.066 10.047 1.00 63.94 87 GLU A CA 1
ATOM 702 C C . GLU A 1 87 ? 11.085 14.016 8.513 1.00 63.94 87 GLU A C 1
ATOM 704 O O . GLU A 1 87 ? 10.014 14.255 7.963 1.00 63.94 87 GLU A O 1
ATOM 709 N N . PHE A 1 88 ? 12.150 13.605 7.815 1.00 62.97 88 PHE A N 1
ATOM 710 C CA . PHE A 1 88 ? 12.146 13.378 6.366 1.00 62.97 88 PHE A CA 1
ATOM 711 C C . PHE A 1 88 ? 11.382 12.116 5.938 1.00 62.97 88 PHE A C 1
ATOM 713 O O . PHE A 1 88 ? 11.097 11.951 4.753 1.00 62.97 88 PHE A O 1
ATOM 720 N N . ALA A 1 89 ? 11.064 11.221 6.876 1.00 67.56 89 ALA A N 1
ATOM 721 C CA . ALA A 1 89 ? 10.258 10.030 6.631 1.00 67.56 89 ALA A CA 1
ATOM 722 C C . ALA A 1 89 ? 8.754 10.279 6.828 1.00 67.56 89 ALA A C 1
ATOM 724 O O . ALA A 1 89 ? 7.964 9.367 6.578 1.00 67.56 89 ALA A O 1
ATOM 725 N N . GLN A 1 90 ? 8.344 11.485 7.247 1.00 73.88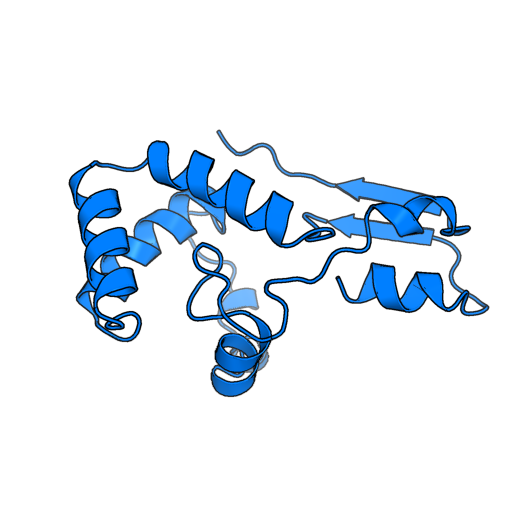 90 GLN A N 1
ATOM 726 C CA . GLN A 1 90 ? 6.931 11.796 7.438 1.00 73.88 90 GLN A CA 1
ATOM 727 C C . GLN A 1 90 ? 6.218 11.884 6.081 1.00 73.88 90 GLN A C 1
ATOM 729 O O . GLN A 1 90 ? 6.574 12.722 5.246 1.00 73.88 90 GLN A O 1
ATOM 734 N N . PRO A 1 91 ? 5.226 11.016 5.816 1.00 76.12 91 PRO A N 1
ATOM 735 C CA . PRO A 1 91 ? 4.5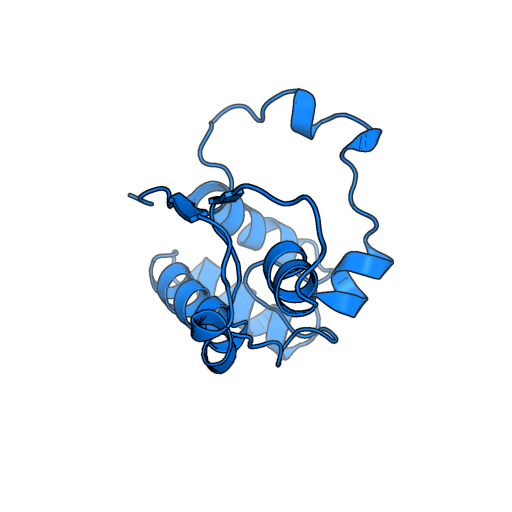00 11.051 4.561 1.00 76.12 91 PRO A CA 1
ATOM 736 C C . PRO A 1 91 ? 3.644 12.316 4.482 1.00 76.12 91 PRO A C 1
ATOM 738 O O . PRO A 1 91 ? 3.065 12.762 5.469 1.00 76.12 91 PRO A O 1
ATOM 741 N N . ASN A 1 92 ? 3.508 12.868 3.277 1.00 90.38 92 ASN A N 1
ATOM 7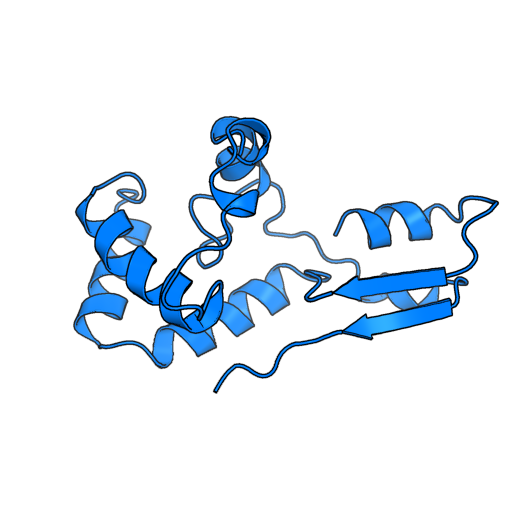42 C CA . ASN A 1 92 ? 2.490 13.877 3.024 1.00 90.38 92 ASN A CA 1
ATOM 743 C C . ASN A 1 92 ? 1.113 13.191 3.021 1.00 90.38 92 ASN A C 1
ATOM 745 O O . ASN A 1 92 ? 0.795 12.425 2.106 1.00 90.38 92 ASN A O 1
ATOM 749 N N . GLU A 1 93 ? 0.326 13.457 4.062 1.00 90.44 93 GLU A N 1
ATOM 750 C CA . GLU A 1 93 ? -0.987 12.847 4.269 1.00 90.44 93 GLU A CA 1
ATOM 751 C C . GLU A 1 93 ? -1.962 13.173 3.134 1.00 90.44 93 GLU A C 1
ATOM 753 O O . GLU A 1 93 ? -2.631 12.274 2.631 1.00 90.44 93 GLU A O 1
ATOM 758 N N . GLU A 1 94 ? -1.987 14.421 2.662 1.00 94.25 94 GLU A N 1
ATOM 759 C CA . GLU A 1 94 ? -2.866 14.847 1.569 1.00 94.25 94 GLU A CA 1
ATOM 760 C C . GLU A 1 94 ? -2.594 14.038 0.296 1.00 94.25 94 GLU A C 1
ATOM 762 O O . GLU A 1 94 ? -3.518 13.486 -0.311 1.00 94.25 94 GLU A O 1
ATOM 767 N N . VAL A 1 95 ? -1.320 13.902 -0.084 1.00 95.38 95 VAL A N 1
ATOM 768 C CA . VAL A 1 95 ? -0.914 13.108 -1.251 1.00 95.38 95 VAL A CA 1
ATOM 769 C C . VAL A 1 95 ? -1.267 11.634 -1.049 1.00 95.38 95 VAL A C 1
ATOM 771 O O . VAL A 1 95 ? -1.811 11.009 -1.963 1.00 95.38 95 VAL A O 1
ATOM 774 N N . TYR A 1 96 ? -0.991 11.073 0.132 1.00 94.56 96 TYR A N 1
ATOM 775 C CA . TYR A 1 96 ? -1.263 9.666 0.426 1.00 94.56 96 TYR A CA 1
ATOM 776 C C . TYR A 1 96 ? -2.762 9.356 0.371 1.00 94.56 96 TYR A C 1
ATOM 778 O O . TYR A 1 96 ? -3.177 8.464 -0.369 1.00 94.56 96 TYR A O 1
ATOM 786 N N . VAL A 1 97 ? -3.596 10.127 1.066 1.00 95.06 97 VAL A N 1
ATOM 787 C CA . VAL A 1 97 ? -5.050 9.921 1.091 1.00 95.06 97 VAL A CA 1
ATOM 788 C C . VAL A 1 97 ? -5.660 10.139 -0.295 1.00 95.06 97 VAL A C 1
ATOM 790 O O . VAL A 1 97 ? -6.487 9.339 -0.734 1.00 95.06 97 VAL A O 1
ATOM 793 N N . THR A 1 98 ? -5.206 11.157 -1.031 1.00 96.94 98 THR A N 1
ATOM 794 C CA . THR A 1 98 ? -5.712 11.457 -2.381 1.00 96.94 98 THR A CA 1
ATOM 795 C C . THR A 1 98 ? -5.352 10.367 -3.390 1.00 96.94 98 THR A C 1
ATOM 797 O O . THR A 1 98 ? -6.193 9.916 -4.174 1.00 96.94 98 THR A O 1
ATOM 800 N N . MET A 1 99 ? -4.088 9.937 -3.419 1.00 97.19 99 MET A N 1
ATOM 801 C CA . MET A 1 99 ? -3.622 8.973 -4.418 1.00 97.19 99 MET A CA 1
ATOM 802 C C . MET A 1 99 ? -3.970 7.541 -4.036 1.00 97.19 99 MET A C 1
ATOM 804 O O . MET A 1 99 ? -4.367 6.758 -4.897 1.00 97.19 99 MET A O 1
ATOM 808 N N . TRP A 1 100 ? -3.813 7.190 -2.767 1.00 96.94 100 TRP A N 1
ATOM 809 C CA . TRP A 1 100 ? -3.913 5.822 -2.288 1.00 96.94 100 TRP A CA 1
ATOM 810 C C . TRP A 1 100 ? -5.202 5.588 -1.509 1.00 96.94 100 TRP A C 1
ATOM 812 O O . TRP A 1 100 ? -6.009 4.750 -1.910 1.00 96.94 100 TRP A O 1
ATOM 822 N N . GLY A 1 101 ? -5.434 6.360 -0.452 1.00 96.38 101 GLY A N 1
ATOM 823 C CA . GLY A 1 101 ? -6.558 6.205 0.469 1.00 96.38 101 GLY A CA 1
ATOM 824 C C . GLY A 1 101 ? -6.098 6.242 1.929 1.00 96.38 101 GLY A C 1
ATOM 825 O O . GLY A 1 101 ? -4.925 6.488 2.197 1.00 96.38 101 GLY A O 1
ATOM 826 N N . PRO A 1 102 ? -6.997 5.985 2.891 1.00 94.88 102 PRO A N 1
ATOM 827 C CA . PRO A 1 102 ? -6.701 6.156 4.314 1.00 94.88 102 PRO A CA 1
ATOM 828 C C . PRO A 1 102 ? -5.746 5.106 4.901 1.00 94.88 102 PRO A C 1
ATOM 830 O O . PRO A 1 102 ? -5.255 5.294 6.009 1.00 94.88 102 PRO A O 1
ATOM 833 N N . SER A 1 103 ? -5.494 3.977 4.227 1.00 95.12 103 SER A N 1
ATOM 834 C CA . SER A 1 103 ? -4.554 2.958 4.717 1.00 95.12 103 SER A CA 1
ATOM 835 C C . SER A 1 103 ? -4.077 2.003 3.618 1.00 95.12 103 SER A C 1
ATOM 837 O O . SER A 1 103 ? -4.704 1.872 2.564 1.00 95.12 103 SER A O 1
ATOM 839 N N . GLU A 1 104 ? -3.025 1.230 3.914 1.00 93.94 104 GLU A N 1
ATOM 840 C CA . GLU A 1 104 ? -2.547 0.116 3.074 1.00 93.94 104 GLU A CA 1
ATOM 841 C C . GLU A 1 104 ? -3.623 -0.944 2.773 1.00 93.94 104 GLU A C 1
ATOM 843 O O . GLU A 1 104 ? -3.498 -1.680 1.793 1.00 93.94 104 GLU A O 1
ATOM 848 N N . PHE A 1 105 ? -4.678 -1.015 3.593 1.00 95.88 105 PHE A N 1
ATOM 849 C CA . PHE A 1 105 ? -5.738 -2.027 3.540 1.00 95.88 105 PHE A CA 1
ATOM 850 C C . PHE A 1 105 ? -7.037 -1.513 2.911 1.00 95.88 105 PHE A C 1
ATOM 852 O O . PHE A 1 105 ? -7.930 -2.312 2.612 1.00 95.88 105 PHE A O 1
ATOM 859 N N . TYR A 1 106 ? -7.142 -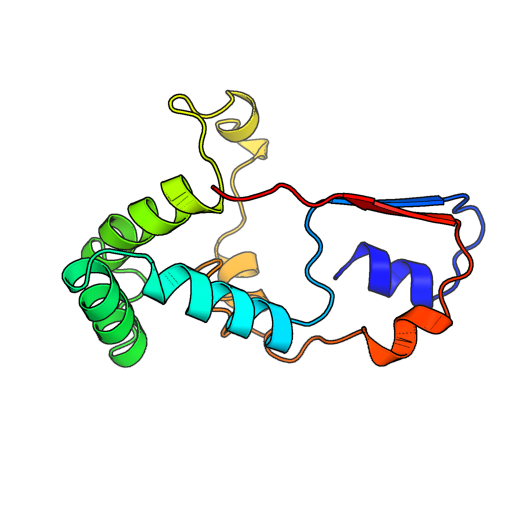0.201 2.682 1.00 96.50 106 TYR A N 1
ATOM 860 C CA . TYR A 1 106 ? -8.337 0.431 2.132 1.00 96.50 106 TYR A CA 1
ATOM 861 C C . TYR A 1 106 ? -8.009 1.448 1.020 1.00 96.50 106 TYR A C 1
ATOM 863 O O . TYR A 1 106 ? -8.308 2.637 1.149 1.00 96.50 106 TYR A O 1
ATOM 871 N N . PRO A 1 107 ? -7.395 1.003 -0.098 1.00 96.81 107 PRO A N 1
ATOM 872 C CA . PRO A 1 107 ? -7.066 1.864 -1.229 1.00 96.81 107 PRO A CA 1
ATOM 873 C C . PRO A 1 107 ? -8.331 2.352 -1.954 1.00 96.81 107 PRO A C 1
ATOM 875 O O . PRO A 1 107 ? -8.961 1.617 -2.717 1.00 96.81 107 PRO A O 1
ATOM 878 N N . THR A 1 108 ? -8.709 3.604 -1.715 1.00 96.94 108 THR A N 1
ATOM 879 C CA . THR A 1 108 ? -9.918 4.254 -2.258 1.00 96.94 108 THR A CA 1
ATOM 880 C C . THR A 1 108 ? -9.619 5.503 -3.087 1.00 96.94 108 THR A C 1
ATOM 882 O O . THR A 1 108 ? -10.528 6.030 -3.737 1.00 96.94 108 THR A O 1
ATOM 885 N N . GLY A 1 109 ? -8.356 5.936 -3.113 1.00 96.62 109 GLY A N 1
ATOM 886 C CA . GLY A 1 109 ? -7.883 7.101 -3.853 1.00 96.62 109 GLY A CA 1
ATOM 887 C C . GLY A 1 109 ? -7.781 6.879 -5.364 1.00 96.62 109 GLY A C 1
ATOM 888 O O . GLY A 1 109 ? -8.260 5.886 -5.925 1.00 96.62 109 GLY A O 1
ATOM 889 N N . ASN A 1 110 ? -7.122 7.818 -6.041 1.00 97.81 110 ASN A N 1
ATOM 890 C CA . ASN A 1 110 ? -7.019 7.860 -7.506 1.00 97.81 110 ASN A CA 1
ATOM 891 C C . ASN A 1 110 ? -6.350 6.619 -8.123 1.00 97.81 110 ASN A C 1
ATOM 893 O O . ASN A 1 110 ? -6.647 6.258 -9.260 1.00 97.81 110 ASN A O 1
ATOM 897 N N . LEU A 1 111 ? -5.468 5.941 -7.385 1.00 97.31 111 LEU A N 1
ATOM 898 C CA . LEU A 1 111 ? -4.751 4.753 -7.849 1.00 97.31 111 LEU A CA 1
ATOM 899 C C . LEU A 1 111 ? -5.547 3.452 -7.693 1.00 97.31 111 LEU A C 1
ATOM 901 O O . LEU A 1 111 ? -5.039 2.405 -8.084 1.00 97.31 111 LEU A O 1
ATOM 905 N N . LYS A 1 112 ? -6.779 3.468 -7.163 1.00 97.12 112 LYS A N 1
ATOM 906 C CA . LYS A 1 112 ? -7.555 2.244 -6.866 1.00 97.12 112 LYS A CA 1
ATOM 907 C C . LYS A 1 112 ? -7.744 1.286 -8.052 1.00 97.12 112 LYS A C 1
ATOM 909 O O . LYS A 1 112 ? -7.963 0.096 -7.848 1.00 97.12 112 LYS A O 1
ATOM 914 N N . THR A 1 113 ? -7.654 1.789 -9.284 1.00 97.38 113 THR A N 1
ATOM 915 C CA . THR A 1 113 ? -7.765 1.007 -10.528 1.00 97.38 113 THR A CA 1
ATOM 916 C C . THR A 1 113 ? -6.428 0.775 -11.234 1.00 97.38 113 THR A C 1
ATOM 918 O O . THR A 1 113 ? -6.413 0.217 -12.329 1.00 97.38 113 THR A O 1
ATOM 921 N N . PHE A 1 114 ? -5.303 1.197 -10.649 1.00 97.94 114 PHE A N 1
ATOM 922 C CA . PHE A 1 114 ? -3.991 1.032 -11.264 1.00 97.94 114 PHE A CA 1
ATOM 923 C C . PHE A 1 114 ? -3.668 -0.451 -11.464 1.00 97.94 114 PHE A C 1
ATOM 925 O O . PHE A 1 114 ? -3.652 -1.236 -10.511 1.00 97.94 114 PHE A O 1
ATOM 932 N N . ASP A 1 115 ? -3.344 -0.815 -12.701 1.00 97.94 115 ASP A N 1
ATOM 933 C CA . ASP A 1 115 ? -2.898 -2.150 -13.070 1.00 97.94 115 ASP A CA 1
ATOM 934 C C . ASP A 1 115 ? -1.949 -2.077 -14.271 1.00 97.94 115 ASP A C 1
ATOM 936 O O . ASP A 1 115 ? -2.283 -1.522 -15.319 1.00 97.94 115 ASP A O 1
ATOM 940 N N . VAL A 1 116 ? -0.747 -2.633 -14.115 1.00 96.94 116 VAL A N 1
ATOM 941 C CA . VAL A 1 116 ? 0.249 -2.752 -15.194 1.00 96.94 116 VAL A CA 1
ATOM 942 C C . VAL A 1 116 ? 0.600 -4.201 -15.514 1.00 96.94 116 VAL A C 1
ATOM 944 O O . VAL A 1 116 ? 1.488 -4.442 -16.330 1.00 96.94 116 VAL A O 1
ATOM 947 N N . THR A 1 117 ? -0.082 -5.174 -14.905 1.00 96.62 117 THR A N 1
ATOM 948 C CA . THR A 1 117 ? 0.232 -6.606 -15.033 1.00 96.62 117 THR A CA 1
ATOM 949 C C . THR A 1 117 ? 0.201 -7.079 -16.485 1.00 96.62 117 THR A C 1
ATOM 951 O O . THR A 1 117 ? 1.132 -7.753 -16.923 1.00 96.62 117 THR A O 1
ATOM 954 N N . GLY A 1 118 ? -0.783 -6.630 -17.271 1.00 96.94 118 GLY A N 1
ATOM 955 C CA . GLY A 1 118 ? -0.880 -6.933 -18.705 1.00 96.94 118 GLY A CA 1
ATOM 956 C C . GLY A 1 118 ? 0.228 -6.319 -19.572 1.00 96.94 118 GLY A C 1
ATOM 957 O O . GLY A 1 118 ? 0.443 -6.766 -20.693 1.00 96.94 118 GLY A O 1
ATOM 958 N N . ARG A 1 119 ? 0.957 -5.318 -19.061 1.00 96.44 119 ARG A N 1
ATOM 959 C CA . ARG A 1 119 ? 2.067 -4.649 -19.763 1.00 96.44 119 ARG A CA 1
ATOM 960 C C . ARG A 1 119 ? 3.445 -5.128 -19.307 1.00 96.44 119 ARG A C 1
ATOM 962 O O . ARG A 1 119 ? 4.435 -4.768 -19.933 1.00 96.44 119 ARG A O 1
ATOM 969 N N . LEU A 1 120 ? 3.534 -5.950 -18.258 1.00 94.12 120 LEU A N 1
ATOM 970 C CA . LEU A 1 120 ? 4.812 -6.485 -17.772 1.00 94.12 120 LEU A CA 1
ATOM 971 C C . LEU A 1 120 ? 5.643 -7.214 -18.844 1.00 94.12 120 LEU A C 1
ATOM 973 O O . LEU A 1 120 ? 6.865 -7.085 -18.781 1.00 94.12 120 LEU A O 1
ATOM 977 N N . PRO A 1 121 ? 5.056 -7.908 -19.846 1.00 95.00 121 PRO A N 1
ATOM 978 C CA . PRO A 1 121 ? 5.835 -8.488 -20.942 1.00 95.00 121 PRO A CA 1
ATOM 979 C C . PRO A 1 121 ? 6.647 -7.471 -21.760 1.00 95.00 121 PRO A C 1
ATOM 981 O O . PRO A 1 121 ? 7.596 -7.861 -22.429 1.00 95.00 121 PRO A O 1
ATOM 984 N N . CYS A 1 122 ? 6.309 -6.178 -21.701 1.00 94.12 122 CYS A N 1
ATOM 985 C CA . CYS A 1 122 ? 7.036 -5.110 -22.393 1.00 94.12 122 CYS A CA 1
ATOM 986 C C . CYS A 1 122 ? 8.278 -4.615 -21.628 1.00 94.12 122 CYS A C 1
ATOM 988 O O . CYS A 1 122 ? 8.941 -3.680 -22.074 1.00 94.12 122 CYS A O 1
ATOM 990 N N . LEU A 1 123 ? 8.575 -5.173 -20.450 1.00 92.94 123 LEU A N 1
ATOM 991 C CA . LEU A 1 123 ? 9.754 -4.801 -19.674 1.00 92.94 123 LEU A CA 1
ATOM 992 C C . LEU A 1 123 ? 10.995 -5.524 -20.209 1.00 92.94 123 LEU A C 1
ATOM 994 O O . LEU A 1 123 ? 11.064 -6.748 -20.189 1.00 92.94 123 LEU A O 1
ATOM 998 N N . HIS A 1 124 ? 12.000 -4.756 -20.636 1.00 89.94 124 HIS A N 1
ATOM 999 C CA . HIS A 1 124 ? 13.247 -5.296 -21.200 1.00 89.94 124 HIS A CA 1
ATOM 1000 C C . HIS A 1 124 ? 14.421 -5.347 -20.207 1.00 89.94 124 HIS A C 1
ATOM 1002 O O . HIS A 1 124 ? 15.409 -6.037 -20.452 1.00 89.94 124 HIS A O 1
ATOM 1008 N N . ALA A 1 125 ? 14.344 -4.613 -19.093 1.00 92.00 125 ALA A N 1
ATOM 1009 C CA . ALA A 1 125 ? 15.392 -4.616 -18.074 1.00 92.00 125 ALA A CA 1
ATOM 1010 C C . ALA A 1 125 ? 15.397 -5.936 -17.286 1.00 92.00 125 ALA A C 1
ATOM 1012 O O . ALA A 1 125 ? 14.350 -6.549 -17.085 1.00 92.00 125 ALA A O 1
ATOM 1013 N N . ALA A 1 126 ? 16.559 -6.349 -16.771 1.00 94.44 126 ALA A N 1
ATOM 1014 C CA . ALA A 1 126 ? 16.631 -7.510 -15.885 1.00 94.44 126 ALA A CA 1
ATOM 1015 C C . ALA A 1 126 ? 15.837 -7.247 -14.591 1.00 94.44 126 ALA A C 1
ATOM 1017 O O . ALA A 1 126 ? 16.073 -6.244 -13.911 1.00 94.44 126 ALA A O 1
ATOM 1018 N N . VAL A 1 127 ? 14.908 -8.143 -14.241 1.00 96.19 127 VAL A N 1
ATOM 1019 C CA . VAL A 1 127 ? 13.987 -7.966 -13.107 1.00 96.19 127 VAL A CA 1
ATOM 1020 C C . VAL A 1 127 ? 14.299 -8.946 -11.980 1.00 96.19 127 VAL A C 1
ATOM 1022 O O . VAL A 1 127 ? 14.355 -10.156 -12.193 1.00 96.19 127 VAL A O 1
ATOM 1025 N N . MET A 1 128 ? 14.409 -8.432 -10.755 1.00 96.31 128 MET A N 1
ATOM 1026 C CA . MET A 1 128 ? 14.375 -9.226 -9.526 1.00 96.31 128 MET A CA 1
ATOM 1027 C C . MET A 1 128 ? 13.113 -8.899 -8.722 1.00 96.31 128 MET A C 1
ATOM 1029 O O . MET A 1 128 ? 12.845 -7.739 -8.413 1.00 96.31 128 MET A O 1
ATOM 1033 N N . MET A 1 129 ? 12.371 -9.932 -8.319 1.00 95.06 129 MET A N 1
ATOM 1034 C CA . MET A 1 129 ? 11.222 -9.812 -7.417 1.00 95.06 129 MET A CA 1
ATOM 1035 C C . MET A 1 129 ? 11.630 -10.235 -6.005 1.00 95.06 129 MET A C 1
ATOM 1037 O O . MET A 1 129 ? 11.998 -11.386 -5.776 1.00 95.06 129 MET A O 1
ATOM 1041 N N . LYS A 1 130 ? 11.526 -9.320 -5.040 1.00 95.12 130 LYS A N 1
ATOM 1042 C CA . LYS A 1 130 ? 11.739 -9.601 -3.618 1.00 95.12 130 LYS A CA 1
ATOM 1043 C C . LYS A 1 130 ? 10.405 -9.518 -2.889 1.00 95.12 130 LYS A C 1
ATOM 1045 O O . LYS A 1 130 ? 9.744 -8.482 -2.884 1.00 95.12 130 LYS A O 1
ATOM 1050 N N . ARG A 1 131 ? 10.022 -10.607 -2.225 1.00 88.25 131 ARG A N 1
ATOM 1051 C CA . ARG A 1 131 ? 8.849 -10.666 -1.347 1.00 88.25 131 ARG A CA 1
ATOM 1052 C C . ARG A 1 131 ? 9.266 -11.214 0.008 1.00 88.25 131 ARG A C 1
ATOM 1054 O O . ARG A 1 131 ? 10.031 -12.170 0.083 1.00 88.25 131 ARG A O 1
ATOM 1061 N N . CYS A 1 132 ? 8.747 -10.620 1.077 1.00 85.31 132 CYS A N 1
ATOM 1062 C CA . CYS A 1 132 ? 8.913 -11.165 2.415 1.00 85.31 132 CYS A CA 1
ATOM 1063 C C . CYS A 1 132 ? 7.759 -12.119 2.739 1.00 85.31 132 CYS A C 1
ATOM 1065 O O . CYS A 1 132 ? 6.595 -11.805 2.476 1.00 85.31 132 CYS A O 1
ATOM 1067 N N . ARG A 1 133 ? 8.071 -13.278 3.326 1.00 80.81 133 ARG A N 1
ATOM 1068 C CA . ARG A 1 133 ? 7.052 -14.188 3.851 1.00 80.81 133 ARG A CA 1
ATOM 1069 C C . ARG A 1 133 ? 6.506 -13.607 5.157 1.00 80.81 133 ARG A C 1
ATOM 1071 O O . ARG A 1 133 ? 7.258 -13.396 6.115 1.00 80.81 133 ARG A O 1
ATOM 1078 N N . LYS A 1 134 ? 5.204 -13.336 5.177 1.00 74.75 134 LYS A N 1
ATOM 1079 C CA . LYS A 1 134 ? 4.455 -13.005 6.392 1.00 74.75 134 LYS A CA 1
ATOM 1080 C C . LYS A 1 134 ? 4.103 -14.346 7.057 1.00 74.75 134 LYS A C 1
ATOM 1082 O O . LYS A 1 134 ? 3.652 -15.249 6.354 1.00 74.75 134 LYS A O 1
ATOM 1087 N N . ARG A 1 135 ? 4.508 -14.528 8.315 1.00 58.72 135 ARG A N 1
ATOM 1088 C CA . ARG A 1 135 ? 4.187 -15.715 9.124 1.00 58.72 135 ARG A CA 1
ATOM 1089 C C . ARG A 1 135 ? 2.945 -15.402 9.935 1.00 58.72 135 ARG A C 1
ATOM 1091 O O . ARG A 1 135 ? 2.816 -14.211 10.292 1.00 58.72 135 ARG A O 1
#

Secondary structure (DSSP, 8-state):
-HHHHHHHT--TT--EEEEES--SBHHHHHHHHHHHHTTS-HHHHHHHHHHHHTT-TTSHHHHHHHHHHHHHHT---SS--GGGGSGGG---HHHHHHHT-SSTT---SGGGG-B-GGGGGG--SEEEEE-PPP-

Foldseek 3Di:
DVVLVVLLVVDPPFQADEAAPDDQFLVVLLVVLVVLLVVDDPVLSVQCVVCVVVVVLVDPSNVVSVVVVCCQPPPVDPDDDVVCVDPVNDDDPVCCCQQARSDSNDGPHPCNGRHCPVVVVSRPHHYHYHYDDRD